Protein AF-A0A1Q3V1G5-F1 (afdb_monomer_lite)

Secondary structure (DSSP, 8-state):
------HHHHHHHHHHHHHHH--SHHHHHHHHHHHGGGT-SS-EEEEEE-SSEEEEEESS-EEETTEEE-SEEEEEETTEEEEE-HHHHHHHHHHHHHHHHHHHHHHHHHTT-TTPPPPS-TT-HHHHHHHHHHHHHHHHHHHHHTS---------

Radius of gyration: 22.82 Å; chains: 1; bounding box: 48×40×86 Å

Foldseek 3Di:
DDDDDPPVVCVVCVVLVCQCPDDDDSVVVSCVVCVVVVPDPARFPDKDDDPAKIKTFGDDFDDDPPDTWTQWIWIDHPNDIDTGHRVRSVVVVVVVVVVVVVVVVVVCVVVVNPPPDDDPDPPPCVVVVVVVVVVVVVVVVVVVVPPDPPPDDDDD

Structure (mmCIF, N/CA/C/O backbone):
data_AF-A0A1Q3V1G5-F1
#
_entry.id   AF-A0A1Q3V1G5-F1
#
loop_
_atom_site.group_PDB
_atom_site.id
_atom_site.type_symbol
_atom_site.label_atom_id
_atom_site.label_alt_id
_atom_site.label_comp_id
_atom_site.label_asym_id
_atom_site.label_entity_id
_atom_site.label_seq_id
_atom_site.pdbx_PDB_ins_code
_atom_site.Cartn_x
_atom_site.Cartn_y
_atom_site.Cartn_z
_atom_site.occupancy
_atom_site.B_iso_or_equiv
_atom_site.auth_seq_id
_atom_site.auth_comp_id
_atom_site.auth_asym_id
_atom_site.auth_atom_id
_atom_site.pdbx_PDB_model_num
ATOM 1 N N . MET A 1 1 ? 25.955 20.362 -1.463 1.00 43.72 1 MET A N 1
ATOM 2 C CA . MET A 1 1 ? 25.168 19.377 -2.231 1.00 43.72 1 MET A CA 1
ATOM 3 C C . MET A 1 1 ? 24.555 20.124 -3.397 1.00 43.72 1 MET A C 1
ATOM 5 O O . MET A 1 1 ? 23.852 21.096 -3.156 1.00 43.72 1 MET A O 1
ATOM 9 N N . HIS A 1 2 ? 24.927 19.761 -4.621 1.00 46.59 2 HIS A N 1
ATOM 10 C CA . HIS A 1 2 ? 24.407 20.361 -5.849 1.00 46.59 2 HIS A CA 1
ATOM 11 C C . HIS A 1 2 ? 23.487 19.323 -6.492 1.00 46.59 2 HIS A C 1
ATOM 13 O O . HIS A 1 2 ? 23.887 18.166 -6.609 1.00 46.59 2 HIS A O 1
ATOM 19 N N . ILE A 1 3 ? 22.247 19.704 -6.784 1.00 61.66 3 ILE A N 1
ATOM 20 C CA . ILE A 1 3 ? 21.269 18.852 -7.462 1.00 61.66 3 ILE A CA 1
ATOM 21 C C . ILE A 1 3 ? 21.040 19.503 -8.819 1.00 61.66 3 ILE A C 1
ATOM 23 O O . ILE A 1 3 ? 20.435 20.572 -8.876 1.00 61.66 3 ILE A O 1
ATOM 27 N N . ASP A 1 4 ? 21.528 18.868 -9.878 1.00 69.25 4 ASP A N 1
ATOM 28 C CA . ASP A 1 4 ? 21.233 19.267 -11.250 1.00 69.25 4 ASP A CA 1
ATOM 29 C C . ASP A 1 4 ? 20.018 18.474 -11.735 1.00 69.25 4 ASP A C 1
ATOM 31 O O . ASP A 1 4 ? 20.068 17.254 -11.883 1.00 69.25 4 ASP A O 1
ATOM 35 N N . ALA A 1 5 ? 18.910 19.173 -11.954 1.00 69.44 5 ALA A N 1
ATOM 36 C CA . ALA A 1 5 ? 17.741 18.659 -12.654 1.00 69.44 5 ALA A CA 1
ATOM 37 C C . ALA A 1 5 ? 17.421 19.626 -13.794 1.00 69.44 5 ALA A C 1
ATOM 39 O O . ALA A 1 5 ? 17.545 20.842 -13.627 1.00 69.44 5 ALA A O 1
ATOM 40 N N . ASP A 1 6 ? 17.003 19.108 -14.949 1.00 84.56 6 ASP A N 1
ATOM 41 C CA . ASP A 1 6 ? 16.483 19.983 -15.993 1.00 84.56 6 ASP A CA 1
ATOM 42 C C . ASP A 1 6 ? 15.230 20.717 -15.478 1.00 84.56 6 ASP A C 1
ATOM 44 O O . ASP A 1 6 ? 14.507 20.228 -14.602 1.00 84.56 6 ASP A O 1
ATOM 48 N N . VAL A 1 7 ? 14.978 21.914 -16.011 1.00 77.00 7 VAL A N 1
ATOM 49 C CA . VAL A 1 7 ? 13.914 22.813 -15.531 1.00 77.00 7 VAL A CA 1
ATOM 50 C C . VAL A 1 7 ? 12.542 22.134 -15.538 1.00 77.00 7 VAL A C 1
ATOM 52 O O . VAL A 1 7 ? 11.730 22.382 -14.648 1.00 77.00 7 VAL A O 1
ATOM 55 N N . GLN A 1 8 ? 12.277 21.258 -16.506 1.00 76.56 8 GLN A N 1
ATOM 56 C CA . GLN A 1 8 ? 10.985 20.605 -16.645 1.00 76.56 8 GLN A CA 1
ATOM 57 C C . GLN A 1 8 ? 10.800 19.528 -15.572 1.00 76.56 8 GLN A C 1
ATOM 59 O O . GLN A 1 8 ? 9.775 19.525 -14.888 1.00 76.56 8 GLN A O 1
ATOM 64 N N . THR A 1 9 ? 11.810 18.691 -15.335 1.00 82.00 9 THR A N 1
ATOM 65 C CA . THR A 1 9 ? 11.805 17.737 -14.213 1.00 82.00 9 THR A CA 1
ATOM 66 C C . THR A 1 9 ? 11.706 18.456 -12.867 1.00 82.00 9 THR A C 1
ATOM 68 O O . THR A 1 9 ? 10.918 18.059 -12.006 1.00 82.00 9 THR A O 1
ATOM 71 N N . ALA A 1 10 ? 12.442 19.557 -12.689 1.00 78.31 10 ALA A N 1
ATOM 72 C CA . ALA A 1 10 ? 12.414 20.339 -11.458 1.00 78.31 10 ALA A CA 1
ATOM 73 C C . ALA A 1 10 ? 11.012 20.896 -11.154 1.00 78.31 10 ALA A C 1
ATOM 75 O O . ALA A 1 10 ? 10.558 20.788 -10.017 1.00 78.31 10 ALA A O 1
ATOM 76 N N . ILE A 1 11 ? 10.293 21.418 -12.157 1.00 83.38 11 ILE A N 1
ATOM 77 C CA . ILE A 1 11 ? 8.931 21.955 -11.988 1.00 83.38 11 ILE A CA 1
ATOM 78 C C . ILE A 1 11 ? 7.953 20.877 -11.500 1.00 83.38 11 ILE A C 1
ATOM 80 O O . ILE A 1 11 ? 7.155 21.140 -10.601 1.00 83.38 11 ILE A O 1
ATOM 84 N N . TYR A 1 12 ? 8.018 19.661 -12.049 1.00 82.62 12 TYR A N 1
ATOM 85 C CA . TYR A 1 12 ? 7.125 18.574 -11.628 1.00 82.62 12 TYR A CA 1
ATOM 86 C C . TYR A 1 12 ? 7.466 18.027 -10.242 1.00 82.62 12 TYR A C 1
ATOM 88 O O . TYR A 1 12 ? 6.570 17.628 -9.496 1.00 82.62 12 TYR A O 1
ATOM 96 N N . MET A 1 13 ? 8.750 18.022 -9.888 1.00 87.62 13 MET A N 1
ATOM 97 C CA . MET A 1 13 ? 9.217 17.489 -8.611 1.00 87.62 13 MET A CA 1
ATOM 98 C C . MET A 1 13 ? 9.143 18.508 -7.472 1.00 87.62 13 MET A C 1
ATOM 100 O O . MET A 1 13 ? 9.084 18.112 -6.309 1.00 87.62 13 MET A O 1
ATOM 104 N N . TRP A 1 14 ? 9.101 19.808 -7.773 1.00 86.56 14 TRP A N 1
ATOM 105 C CA . TRP A 1 14 ? 9.116 20.871 -6.769 1.00 86.56 14 TRP A CA 1
ATOM 106 C C . TRP A 1 14 ? 8.070 20.685 -5.654 1.00 86.56 14 TRP A C 1
ATOM 108 O O . TRP A 1 14 ? 8.466 20.662 -4.487 1.00 86.56 14 TRP A O 1
ATOM 118 N N . PRO A 1 15 ? 6.778 20.415 -5.939 1.00 90.00 15 PRO A N 1
ATOM 119 C CA . PRO A 1 15 ? 5.777 20.294 -4.878 1.00 90.00 15 PRO A CA 1
ATOM 120 C C . PRO A 1 15 ? 5.995 19.089 -3.954 1.00 90.00 15 PRO A C 1
ATOM 122 O O . PRO A 1 15 ? 5.630 19.132 -2.779 1.00 90.00 15 PRO A O 1
ATOM 125 N N . ILE A 1 16 ? 6.554 17.984 -4.467 1.00 89.25 16 ILE A N 1
ATOM 126 C CA . ILE A 1 16 ? 6.851 16.813 -3.632 1.00 89.25 16 ILE A CA 1
ATOM 127 C C . ILE A 1 16 ? 8.141 17.018 -2.836 1.00 89.25 16 ILE A C 1
ATOM 129 O O . ILE A 1 16 ? 8.205 16.614 -1.677 1.00 89.25 16 ILE A O 1
ATOM 133 N N . ILE A 1 17 ? 9.128 17.714 -3.405 1.00 89.31 17 ILE A N 1
ATOM 134 C CA . ILE A 1 17 ? 10.346 18.110 -2.696 1.00 89.31 17 ILE A CA 1
ATOM 135 C C . ILE A 1 17 ? 9.996 19.034 -1.525 1.00 89.31 17 ILE A C 1
ATOM 137 O O . ILE A 1 17 ? 10.450 18.783 -0.414 1.00 89.31 17 ILE A O 1
ATOM 141 N N . GLU A 1 18 ? 9.134 20.035 -1.720 1.00 93.25 18 GLU A N 1
ATOM 142 C CA . GLU A 1 18 ? 8.673 20.911 -0.631 1.00 93.25 18 GLU A CA 1
ATOM 143 C C . GLU A 1 18 ? 8.030 20.116 0.513 1.00 93.25 18 GLU A C 1
ATOM 145 O O . GLU A 1 18 ? 8.351 20.333 1.681 1.00 93.25 18 GLU A O 1
ATOM 150 N N . LYS A 1 19 ? 7.179 19.135 0.189 1.00 92.56 19 LYS A N 1
ATOM 151 C CA . LYS A 1 19 ? 6.566 18.238 1.183 1.00 92.56 19 LYS A CA 1
ATOM 152 C C . LYS A 1 19 ? 7.596 17.379 1.917 1.00 92.56 19 LYS A C 1
ATOM 154 O O . LYS A 1 19 ? 7.484 17.198 3.126 1.00 92.56 19 LYS A O 1
ATOM 159 N N . LEU A 1 20 ? 8.604 16.871 1.208 1.00 91.06 20 LEU A N 1
ATOM 160 C CA . LEU A 1 20 ? 9.690 16.077 1.790 1.00 91.06 20 LEU A CA 1
ATOM 161 C C . LEU A 1 20 ? 10.639 16.913 2.656 1.00 91.06 20 LEU A C 1
ATOM 163 O O . LEU A 1 20 ? 11.231 16.370 3.588 1.00 91.06 20 LEU A O 1
ATOM 167 N N . LEU A 1 21 ? 10.789 18.208 2.367 1.00 92.56 21 LEU A N 1
ATOM 168 C CA . LEU A 1 21 ? 11.611 19.145 3.138 1.00 92.56 21 LEU A CA 1
ATOM 169 C C . LEU A 1 21 ? 10.851 19.795 4.299 1.00 92.56 21 LEU A C 1
ATOM 171 O O . LEU A 1 21 ? 11.483 20.334 5.206 1.00 92.56 21 LEU A O 1
ATOM 175 N N . ALA A 1 22 ? 9.518 19.732 4.298 1.00 94.12 22 ALA A N 1
ATOM 176 C CA . ALA A 1 22 ? 8.698 20.299 5.356 1.00 94.12 22 ALA A CA 1
ATOM 177 C C . ALA A 1 22 ? 9.093 19.743 6.736 1.00 94.12 22 ALA A C 1
ATOM 179 O O . ALA A 1 22 ? 9.351 18.546 6.923 1.00 94.12 22 ALA A O 1
ATOM 180 N N . HIS A 1 23 ? 9.126 20.636 7.721 1.00 92.75 23 HIS A N 1
ATOM 181 C CA . HIS A 1 23 ? 9.298 20.277 9.123 1.00 92.75 23 HIS A CA 1
ATOM 182 C C . HIS A 1 23 ? 7.942 19.905 9.741 1.00 92.75 23 HIS A C 1
ATOM 184 O O . HIS A 1 23 ? 6.922 20.504 9.403 1.00 92.75 23 HIS A O 1
ATOM 190 N N . GLY A 1 24 ? 7.940 18.950 10.673 1.00 90.62 24 GLY A N 1
ATOM 191 C CA . GLY A 1 24 ? 6.745 18.503 11.395 1.00 90.62 24 GLY A CA 1
ATOM 192 C C . GLY A 1 24 ? 6.234 17.124 10.969 1.00 90.62 24 GLY A C 1
ATOM 193 O O . GLY A 1 24 ? 6.786 16.497 10.064 1.00 90.62 24 GLY A O 1
ATOM 194 N N . GLU A 1 25 ? 5.159 16.684 11.633 1.00 89.06 25 GLU A N 1
ATOM 195 C CA . GLU A 1 25 ? 4.602 15.319 11.554 1.00 89.06 25 GLU A CA 1
ATOM 196 C C . GLU A 1 25 ? 4.333 14.864 10.107 1.00 89.06 25 GLU A C 1
ATOM 198 O O . GLU A 1 25 ? 4.656 13.734 9.734 1.00 89.06 25 GLU A O 1
ATOM 203 N N . ASP A 1 26 ? 3.799 15.751 9.264 1.00 90.19 26 ASP A N 1
ATOM 204 C CA . ASP A 1 26 ? 3.503 15.437 7.863 1.00 90.19 26 ASP A CA 1
ATOM 205 C C . ASP A 1 26 ? 4.777 15.236 7.038 1.00 90.19 26 ASP A C 1
ATOM 207 O O . ASP A 1 26 ? 4.870 14.284 6.265 1.00 90.19 26 ASP A O 1
ATOM 211 N N . GLY A 1 27 ? 5.783 16.098 7.215 1.00 91.31 27 GLY A N 1
ATOM 212 C CA . GLY A 1 27 ? 7.070 15.963 6.532 1.00 91.31 27 GLY A CA 1
ATOM 213 C C . GLY A 1 27 ? 7.822 14.704 6.968 1.00 91.31 27 GLY A C 1
ATOM 214 O O . GLY A 1 27 ? 8.394 14.004 6.131 1.00 91.31 27 GLY A O 1
ATOM 215 N N . ASP A 1 28 ? 7.769 14.372 8.263 1.00 90.81 28 ASP A N 1
ATOM 216 C CA . ASP A 1 28 ? 8.2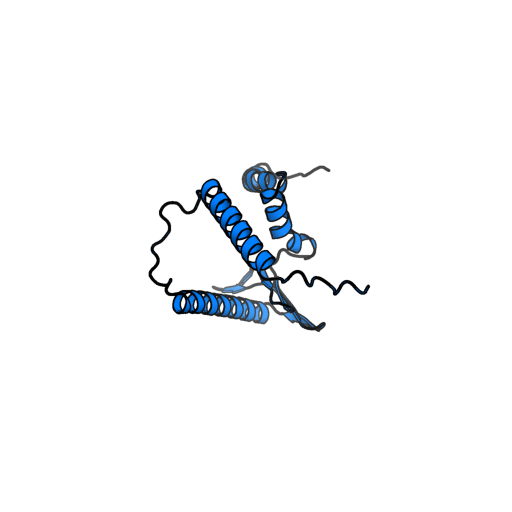92 13.106 8.792 1.00 90.81 28 ASP A CA 1
ATOM 217 C C . ASP A 1 28 ? 7.578 11.908 8.156 1.00 90.81 28 ASP A C 1
ATOM 219 O O . ASP A 1 28 ? 8.231 10.952 7.732 1.00 90.81 28 ASP A O 1
ATOM 223 N N . THR A 1 29 ? 6.254 11.992 8.004 1.00 90.50 29 THR A N 1
ATOM 224 C CA . THR A 1 29 ? 5.439 10.955 7.357 1.00 90.50 29 THR A CA 1
ATOM 225 C C . THR A 1 29 ? 5.784 10.801 5.876 1.00 90.50 29 THR A C 1
ATOM 227 O O . THR A 1 29 ? 5.958 9.675 5.414 1.00 90.50 29 THR A O 1
ATOM 230 N N . TYR A 1 30 ? 5.950 11.899 5.128 1.00 90.19 30 TYR A N 1
ATOM 231 C CA . TYR A 1 30 ? 6.383 11.842 3.726 1.00 90.19 30 TYR A CA 1
ATOM 232 C C . TYR A 1 30 ? 7.751 11.173 3.583 1.00 90.19 30 TYR A C 1
ATOM 234 O O . TYR A 1 30 ? 7.915 10.306 2.727 1.00 90.19 30 TYR A O 1
ATOM 242 N N . ARG A 1 31 ? 8.724 11.536 4.429 1.00 90.19 31 ARG A N 1
ATOM 243 C CA . ARG A 1 31 ? 10.057 10.917 4.417 1.00 90.19 31 ARG A CA 1
ATOM 244 C C . ARG A 1 31 ? 9.988 9.435 4.765 1.00 90.19 31 ARG A C 1
ATOM 246 O O . ARG A 1 31 ? 10.586 8.633 4.057 1.00 90.19 31 ARG A O 1
ATOM 253 N N . ALA A 1 32 ? 9.234 9.057 5.797 1.00 86.25 32 ALA A N 1
ATOM 254 C CA . ALA A 1 32 ? 9.035 7.656 6.165 1.00 86.25 32 ALA A CA 1
ATOM 255 C C . ALA A 1 32 ? 8.403 6.848 5.018 1.00 86.25 32 ALA A C 1
ATOM 257 O O . ALA A 1 32 ? 8.878 5.757 4.706 1.00 86.25 32 ALA A O 1
ATOM 258 N N . ALA A 1 33 ? 7.404 7.420 4.339 1.00 85.00 33 ALA A N 1
ATOM 259 C CA . ALA A 1 33 ? 6.699 6.796 3.222 1.00 85.00 33 ALA A CA 1
ATOM 260 C C . ALA A 1 33 ? 7.561 6.573 1.972 1.00 85.00 33 ALA A C 1
ATOM 262 O O . ALA A 1 33 ? 7.161 5.798 1.117 1.00 85.00 33 ALA A O 1
ATOM 263 N N . VAL A 1 34 ? 8.719 7.224 1.835 1.00 83.62 34 VAL A N 1
ATOM 264 C CA . VAL A 1 34 ? 9.663 6.967 0.727 1.00 83.62 34 VAL A CA 1
ATOM 265 C C . VAL A 1 34 ? 10.987 6.377 1.208 1.00 83.62 34 VAL A C 1
ATOM 267 O O . VAL A 1 34 ? 11.838 6.022 0.398 1.00 83.62 34 VAL A O 1
ATOM 270 N N . ASN A 1 35 ? 11.187 6.242 2.523 1.00 80.56 35 ASN A N 1
ATOM 271 C CA . ASN A 1 35 ? 12.458 5.805 3.099 1.00 80.56 35 ASN A CA 1
ATOM 272 C C . ASN A 1 35 ? 12.846 4.391 2.648 1.00 80.56 35 ASN A C 1
ATOM 274 O O . ASN A 1 35 ? 14.030 4.089 2.539 1.00 80.56 35 ASN A O 1
ATOM 278 N N . PHE A 1 36 ? 11.873 3.532 2.341 1.00 69.69 36 PHE A N 1
ATOM 279 C CA . PHE A 1 36 ? 12.161 2.190 1.838 1.00 69.69 36 PHE A CA 1
ATOM 280 C C . PHE A 1 36 ? 12.808 2.200 0.443 1.00 69.69 36 PHE A C 1
ATOM 282 O O . PHE A 1 36 ? 13.596 1.311 0.140 1.00 69.69 36 PHE A O 1
ATOM 289 N N . TRP A 1 37 ? 12.588 3.242 -0.370 1.00 75.50 37 TRP A N 1
ATOM 290 C CA . TRP A 1 37 ? 13.271 3.400 -1.662 1.00 75.50 37 TRP A CA 1
ATOM 291 C C . TRP A 1 37 ? 14.764 3.677 -1.513 1.00 75.50 37 TRP A C 1
ATOM 293 O O . TRP A 1 37 ? 15.527 3.410 -2.432 1.00 75.50 37 TRP A O 1
ATOM 303 N N . ARG A 1 38 ? 15.202 4.189 -0.358 1.00 69.50 38 ARG A N 1
ATOM 304 C CA . ARG A 1 38 ? 16.614 4.507 -0.108 1.00 69.50 38 ARG A CA 1
ATOM 305 C C . ARG A 1 38 ? 17.519 3.275 -0.184 1.00 69.50 38 ARG A C 1
ATOM 307 O O . ARG A 1 38 ? 18.699 3.416 -0.488 1.00 69.50 38 ARG A O 1
ATOM 314 N N . TYR A 1 39 ? 16.994 2.106 0.172 1.00 65.12 39 TYR A N 1
ATOM 315 C CA . TYR A 1 39 ? 17.781 0.881 0.314 1.00 65.12 39 TYR A CA 1
ATOM 316 C C . TYR A 1 39 ? 17.712 -0.032 -0.909 1.00 65.12 39 TYR A C 1
ATOM 318 O O . TYR A 1 39 ? 18.523 -0.946 -1.017 1.00 65.12 39 TYR A O 1
ATOM 326 N N . ALA A 1 40 ? 16.772 0.213 -1.820 1.00 66.94 40 ALA A N 1
ATOM 327 C CA . ALA A 1 40 ? 16.613 -0.583 -3.022 1.00 66.94 40 ALA A CA 1
ATOM 328 C C . ALA A 1 40 ? 17.484 -0.018 -4.154 1.00 66.94 40 ALA A C 1
ATOM 330 O O . ALA A 1 40 ? 17.520 1.193 -4.377 1.00 66.94 40 ALA A O 1
ATOM 331 N N . GLU A 1 41 ? 18.167 -0.892 -4.899 1.00 70.62 41 GLU A N 1
ATOM 332 C CA . GLU A 1 41 ? 18.909 -0.495 -6.108 1.00 70.62 41 GLU A CA 1
ATOM 333 C C . GLU A 1 41 ? 17.964 0.095 -7.172 1.00 70.62 41 GLU A C 1
ATOM 335 O O . GLU A 1 41 ? 18.357 0.946 -7.973 1.00 70.62 41 GLU A O 1
ATOM 340 N N . ARG A 1 42 ? 16.692 -0.321 -7.153 1.00 71.00 42 ARG A N 1
ATOM 341 C CA . ARG A 1 42 ? 15.627 0.167 -8.032 1.00 71.00 42 ARG A CA 1
ATOM 342 C C . ARG A 1 42 ? 14.405 0.564 -7.210 1.00 71.00 42 ARG A C 1
ATOM 344 O O . ARG A 1 42 ? 14.103 -0.105 -6.227 1.00 71.00 42 ARG A O 1
ATOM 351 N N . PRO A 1 43 ? 13.665 1.618 -7.594 1.00 75.19 43 PRO A N 1
ATOM 352 C CA . PRO A 1 43 ? 12.432 1.962 -6.904 1.00 75.19 43 PRO A CA 1
ATOM 353 C C . PRO A 1 43 ? 11.405 0.831 -7.097 1.00 75.19 43 PRO A C 1
ATOM 355 O O . PRO A 1 43 ? 11.054 0.520 -8.243 1.00 75.19 43 PRO A O 1
ATOM 358 N N . PRO A 1 44 ? 10.906 0.211 -6.015 1.00 84.62 44 PRO A N 1
ATOM 359 C CA . PRO A 1 44 ? 9.874 -0.806 -6.121 1.00 84.62 44 PRO A CA 1
ATOM 360 C C . PRO A 1 44 ? 8.559 -0.187 -6.612 1.00 84.62 44 PRO A C 1
ATOM 362 O O . PRO A 1 44 ? 8.142 0.888 -6.176 1.00 84.62 44 PRO A O 1
ATOM 365 N N . LEU A 1 45 ? 7.879 -0.897 -7.508 1.00 88.88 45 LEU A N 1
ATOM 366 C CA . LEU A 1 45 ? 6.540 -0.572 -8.004 1.00 88.88 45 LEU A CA 1
ATOM 367 C C . LEU A 1 45 ? 5.470 -0.759 -6.927 1.00 88.88 45 LEU A C 1
ATOM 369 O O . LEU A 1 45 ? 4.435 -0.093 -6.955 1.00 88.88 45 LEU A O 1
ATOM 373 N N . ALA A 1 46 ? 5.694 -1.706 -6.020 1.00 89.88 46 ALA A N 1
ATOM 374 C CA . ALA A 1 46 ? 4.828 -1.998 -4.891 1.00 89.88 46 ALA A CA 1
ATOM 375 C C . ALA A 1 46 ? 5.634 -2.671 -3.779 1.00 89.88 46 ALA A C 1
ATOM 377 O O . ALA A 1 46 ? 6.544 -3.449 -4.062 1.00 89.88 46 ALA A O 1
ATOM 378 N N . THR A 1 47 ? 5.241 -2.410 -2.537 1.00 90.50 47 THR A N 1
ATOM 379 C CA . THR A 1 47 ? 5.728 -3.109 -1.345 1.00 90.50 47 THR A CA 1
ATOM 380 C C . THR A 1 47 ? 4.517 -3.612 -0.575 1.00 90.50 47 THR A C 1
ATOM 382 O O . THR A 1 47 ? 3.513 -2.902 -0.468 1.00 90.50 47 THR A O 1
ATOM 385 N N . TYR A 1 48 ? 4.600 -4.833 -0.059 1.00 92.44 48 TYR A N 1
ATOM 386 C CA . TYR A 1 48 ? 3.565 -5.437 0.766 1.00 92.44 48 TYR A CA 1
ATOM 387 C C . TYR A 1 48 ? 4.184 -5.968 2.051 1.00 92.44 48 TYR A C 1
ATOM 389 O O . TYR A 1 48 ? 5.055 -6.838 2.007 1.00 92.44 48 TYR A O 1
ATOM 397 N N . ASP A 1 49 ? 3.681 -5.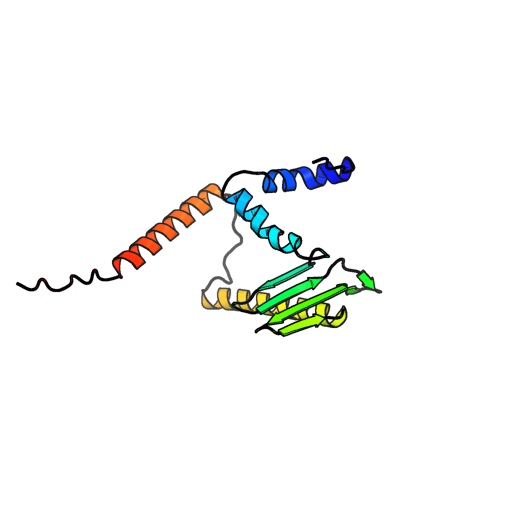478 3.179 1.00 90.50 49 ASP A N 1
ATOM 398 C CA . ASP A 1 49 ? 4.162 -5.829 4.509 1.00 90.50 49 ASP A CA 1
ATOM 399 C C . ASP A 1 49 ? 3.091 -6.602 5.285 1.00 90.50 49 ASP A C 1
ATOM 401 O O . ASP A 1 49 ? 1.930 -6.195 5.367 1.00 90.50 49 ASP A O 1
ATOM 405 N N . GLY A 1 50 ? 3.499 -7.723 5.871 1.00 90.56 50 GLY A N 1
ATOM 406 C CA . GLY A 1 50 ? 2.803 -8.394 6.964 1.00 90.56 50 GLY A CA 1
ATOM 407 C C . GLY A 1 50 ? 3.625 -8.317 8.252 1.00 90.56 50 GLY A C 1
ATOM 408 O O . GLY A 1 50 ? 4.724 -7.770 8.273 1.00 90.56 50 GLY A O 1
ATOM 409 N N . ASP A 1 51 ? 3.138 -8.933 9.330 1.00 88.88 51 ASP A N 1
ATOM 410 C CA . ASP A 1 51 ? 3.746 -8.806 10.669 1.00 88.88 51 ASP A CA 1
ATOM 411 C C . ASP A 1 51 ? 5.208 -9.288 10.770 1.00 88.88 51 ASP A C 1
ATOM 413 O O . ASP A 1 51 ? 5.948 -8.874 11.659 1.00 88.88 51 ASP A O 1
ATOM 417 N N . GLY A 1 52 ? 5.637 -10.184 9.881 1.00 89.38 52 GLY A N 1
ATOM 418 C CA . GLY A 1 52 ? 7.010 -10.704 9.855 1.00 89.38 52 GLY A CA 1
ATOM 419 C C . GLY A 1 52 ? 7.468 -11.168 8.477 1.00 89.38 52 GLY A C 1
ATOM 420 O O . GLY A 1 52 ? 8.397 -11.965 8.362 1.00 89.38 52 GLY A O 1
ATOM 421 N N . SER A 1 53 ? 6.759 -10.751 7.432 1.00 91.12 53 SER A N 1
ATOM 422 C CA . SER A 1 53 ? 7.099 -11.031 6.038 1.00 91.12 53 SER A CA 1
ATOM 423 C C . SER A 1 53 ? 6.914 -9.755 5.246 1.00 91.12 53 SER A C 1
ATOM 425 O O . SER A 1 53 ? 5.960 -9.025 5.498 1.00 91.12 53 SER A O 1
ATOM 427 N N . HIS A 1 54 ? 7.800 -9.503 4.300 1.00 91.31 54 HIS A N 1
ATOM 428 C CA . HIS A 1 54 ? 7.680 -8.385 3.383 1.00 91.31 54 HIS A CA 1
ATOM 429 C C . HIS A 1 54 ? 8.024 -8.859 1.983 1.00 91.31 54 HIS A C 1
ATOM 431 O O . HIS A 1 54 ? 8.819 -9.778 1.802 1.00 91.31 54 HIS A O 1
ATOM 437 N N . CYS A 1 55 ? 7.415 -8.244 0.985 1.00 91.81 55 CYS A N 1
ATOM 438 C CA . CYS A 1 55 ? 7.831 -8.431 -0.393 1.00 91.81 55 CYS A CA 1
ATOM 439 C C . CYS A 1 55 ? 7.756 -7.115 -1.146 1.00 91.81 55 CYS A C 1
ATOM 441 O O . CYS A 1 55 ? 6.945 -6.244 -0.820 1.00 91.81 55 CYS A O 1
ATOM 443 N N . HIS A 1 56 ? 8.607 -6.975 -2.152 1.00 91.94 56 HIS A N 1
ATOM 444 C CA . HIS A 1 56 ? 8.588 -5.836 -3.052 1.00 91.94 56 HIS A CA 1
ATOM 445 C C . HIS A 1 56 ? 8.647 -6.300 -4.504 1.00 91.94 56 HIS A C 1
ATOM 447 O O . HIS A 1 56 ? 9.174 -7.366 -4.815 1.00 91.94 56 HIS A O 1
ATOM 453 N N . ILE A 1 57 ? 8.059 -5.493 -5.383 1.00 94.12 57 ILE A N 1
ATOM 454 C CA . ILE A 1 57 ? 8.004 -5.732 -6.823 1.00 94.12 57 ILE A CA 1
ATOM 455 C C . ILE A 1 57 ? 8.891 -4.706 -7.506 1.00 94.12 57 ILE A C 1
ATOM 457 O O . ILE A 1 57 ? 8.653 -3.507 -7.364 1.00 94.12 57 ILE A O 1
ATOM 461 N N . ASP A 1 58 ? 9.870 -5.159 -8.275 1.00 91.81 58 ASP A N 1
ATOM 462 C CA . ASP A 1 58 ? 10.866 -4.288 -8.882 1.00 91.81 58 ASP A CA 1
ATOM 463 C C . ASP A 1 58 ? 10.379 -3.643 -10.170 1.00 91.81 58 ASP A C 1
ATOM 465 O O . ASP A 1 58 ? 9.836 -4.278 -11.081 1.00 91.81 58 ASP A O 1
ATOM 469 N N . GLY A 1 59 ? 10.627 -2.340 -10.258 1.00 89.88 59 GLY A N 1
ATOM 470 C CA . GLY A 1 59 ? 10.472 -1.577 -11.485 1.00 89.88 59 GLY A CA 1
ATOM 471 C C . GLY A 1 59 ? 11.780 -1.421 -12.267 1.00 89.88 59 GLY A C 1
ATOM 472 O O . GLY A 1 59 ? 12.839 -1.908 -11.864 1.00 89.88 59 GLY A O 1
ATOM 473 N N . PRO A 1 60 ? 11.736 -0.663 -13.375 1.00 90.75 60 PRO A N 1
ATOM 474 C CA . PRO A 1 60 ? 10.529 -0.143 -14.031 1.00 90.75 60 PRO A CA 1
ATOM 475 C C . PRO A 1 60 ? 9.719 -1.231 -14.754 1.00 90.75 60 PRO A C 1
ATOM 477 O O . PRO A 1 60 ? 10.279 -2.241 -15.177 1.00 90.75 60 PRO A O 1
ATOM 480 N N . LEU A 1 61 ? 8.417 -0.992 -14.961 1.00 93.19 61 LEU A N 1
ATOM 481 C CA . LEU A 1 61 ? 7.592 -1.854 -15.815 1.00 93.19 61 LEU A CA 1
ATOM 482 C C . LEU A 1 61 ? 8.144 -1.879 -17.250 1.00 93.19 61 LEU A C 1
ATOM 484 O O . LEU A 1 61 ? 8.434 -0.828 -17.821 1.00 93.19 61 LEU A O 1
ATOM 488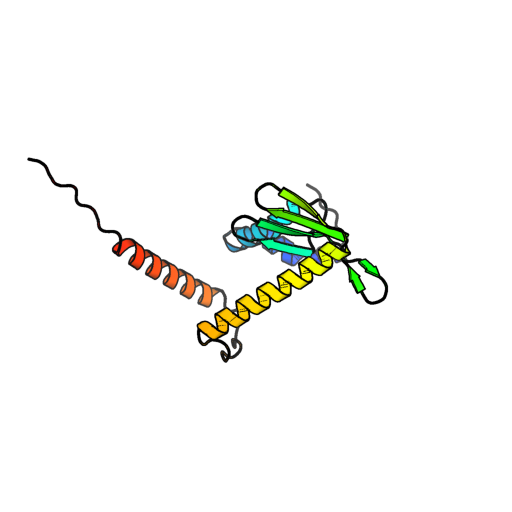 N N . GLN A 1 62 ? 8.251 -3.071 -17.831 1.00 94.88 62 GLN A N 1
ATOM 489 C CA . GLN A 1 62 ? 8.623 -3.300 -19.223 1.00 94.88 62 GLN A CA 1
ATOM 490 C C . GLN A 1 62 ? 7.393 -3.670 -20.043 1.00 94.88 62 GLN A C 1
ATOM 492 O O . GLN A 1 62 ? 6.594 -4.511 -19.633 1.00 94.88 62 GLN A O 1
ATOM 497 N N . MET A 1 63 ? 7.263 -3.061 -21.217 1.00 94.94 63 MET A N 1
ATOM 498 C CA . MET A 1 63 ? 6.208 -3.400 -22.164 1.00 94.94 63 MET A CA 1
ATOM 499 C C . MET A 1 63 ? 6.646 -4.596 -23.016 1.00 94.94 63 MET A C 1
ATOM 501 O O . MET A 1 63 ? 7.685 -4.540 -23.675 1.00 94.94 63 MET A O 1
ATOM 505 N N . ALA A 1 64 ? 5.855 -5.667 -23.012 1.00 91.44 64 ALA A N 1
ATOM 506 C CA . ALA A 1 64 ? 6.071 -6.870 -23.810 1.00 91.44 64 ALA A CA 1
ATOM 507 C C . ALA A 1 64 ? 4.746 -7.286 -24.469 1.00 91.44 64 ALA A C 1
ATOM 509 O O . ALA A 1 64 ? 3.868 -7.860 -23.824 1.00 91.44 64 ALA A O 1
ATOM 510 N N . GLY A 1 65 ? 4.584 -6.961 -25.756 1.00 91.94 65 GLY A N 1
ATOM 511 C CA . GLY A 1 65 ? 3.277 -7.038 -26.414 1.00 91.94 65 GLY A CA 1
ATOM 512 C C . GLY A 1 65 ? 2.281 -6.099 -25.727 1.00 91.94 65 GLY A C 1
ATOM 513 O O . GLY A 1 65 ? 2.589 -4.925 -25.531 1.00 91.94 65 GLY A O 1
ATOM 514 N N . ASP A 1 66 ? 1.136 -6.638 -25.309 1.00 93.06 66 ASP A N 1
ATOM 515 C CA . ASP A 1 66 ? 0.089 -5.895 -24.590 1.00 93.06 66 ASP A CA 1
ATOM 516 C C . ASP A 1 66 ? 0.255 -5.929 -23.056 1.00 93.06 66 ASP A C 1
ATOM 518 O O . ASP A 1 66 ? -0.595 -5.424 -22.319 1.00 93.06 66 ASP A O 1
ATOM 522 N N . PHE A 1 67 ? 1.337 -6.530 -22.550 1.00 91.69 67 PHE A N 1
ATOM 523 C CA . PHE A 1 67 ? 1.575 -6.703 -21.118 1.00 91.69 67 PHE A CA 1
ATOM 524 C C . PHE A 1 67 ? 2.604 -5.707 -20.585 1.00 91.69 67 PHE A C 1
ATOM 526 O O . PHE A 1 67 ? 3.618 -5.429 -21.225 1.00 91.69 67 PHE A O 1
ATOM 533 N N . TRP A 1 68 ? 2.363 -5.225 -19.366 1.00 95.00 68 TRP A N 1
ATOM 534 C CA . TRP A 1 68 ? 3.320 -4.447 -18.583 1.00 95.00 68 TRP A CA 1
ATOM 535 C C . TRP A 1 68 ? 3.833 -5.309 -17.436 1.00 95.00 68 TRP A C 1
ATOM 537 O O . TRP A 1 68 ? 3.094 -5.565 -16.488 1.00 95.00 68 TRP A O 1
ATOM 547 N N . LEU A 1 69 ? 5.084 -5.752 -17.531 1.00 95.69 69 LEU A N 1
ATOM 548 C CA . LEU A 1 69 ? 5.686 -6.693 -16.590 1.00 95.69 69 LEU A CA 1
ATOM 549 C C . LEU A 1 69 ? 6.707 -5.994 -15.684 1.00 95.69 69 LEU A C 1
ATOM 551 O O . LEU A 1 69 ? 7.437 -5.122 -16.159 1.00 95.69 69 LEU A O 1
ATOM 555 N N . PRO A 1 70 ? 6.787 -6.348 -14.392 1.00 95.50 70 PRO A N 1
ATOM 556 C CA . PRO A 1 70 ? 7.880 -5.916 -13.529 1.00 95.50 70 PRO A CA 1
ATOM 557 C C . PRO A 1 70 ? 9.200 -6.547 -13.983 1.00 95.50 70 PRO A C 1
ATOM 559 O O . PRO A 1 70 ? 9.217 -7.469 -14.796 1.00 95.50 70 PRO A O 1
ATOM 562 N N . LEU A 1 71 ? 10.318 -6.061 -13.452 1.00 94.25 71 LEU A N 1
ATOM 563 C CA . LEU A 1 71 ? 11.632 -6.648 -13.746 1.00 94.25 71 LEU A CA 1
ATOM 564 C C . LEU A 1 71 ? 12.034 -7.771 -12.790 1.00 94.25 71 LEU A C 1
ATOM 566 O O . LEU A 1 71 ? 13.059 -8.411 -13.012 1.00 94.25 71 LEU A O 1
ATOM 570 N N . GLY A 1 72 ? 11.221 -8.017 -11.770 1.00 94.19 72 GLY A N 1
ATOM 571 C CA . GLY A 1 72 ? 11.443 -9.027 -10.751 1.00 94.19 72 GLY A CA 1
ATOM 572 C C . GLY A 1 72 ? 10.840 -8.573 -9.432 1.00 94.19 72 GLY A C 1
ATOM 573 O O . GLY A 1 72 ? 9.928 -7.738 -9.400 1.00 94.19 72 GLY A O 1
ATOM 574 N N . GLY A 1 73 ? 11.351 -9.124 -8.347 1.00 92.81 73 GLY A N 1
ATOM 575 C CA . GLY A 1 73 ? 11.016 -8.715 -6.995 1.00 92.81 73 GLY A CA 1
ATOM 576 C C . GLY A 1 73 ? 11.691 -9.613 -5.976 1.00 92.81 73 GLY A C 1
ATOM 577 O O . GLY A 1 73 ? 12.464 -10.508 -6.319 1.00 92.81 73 GLY A O 1
ATOM 578 N N . GLU A 1 74 ? 11.347 -9.410 -4.715 1.00 93.31 74 GLU A N 1
ATOM 579 C CA . GLU A 1 74 ? 11.889 -10.201 -3.620 1.00 93.31 74 GLU A CA 1
ATOM 580 C C . GLU A 1 74 ? 10.818 -10.471 -2.567 1.00 93.31 74 GLU A C 1
ATOM 582 O O . GLU A 1 74 ? 10.000 -9.603 -2.250 1.00 93.31 74 GLU A O 1
ATOM 587 N N . ILE A 1 75 ? 10.845 -11.673 -1.994 1.00 94.50 75 ILE A N 1
ATOM 588 C CA . ILE A 1 75 ? 10.118 -12.026 -0.776 1.00 94.50 75 ILE A CA 1
ATOM 589 C C . ILE A 1 75 ? 11.131 -12.247 0.334 1.00 94.50 75 ILE A C 1
ATOM 591 O O . ILE A 1 75 ? 12.046 -13.054 0.193 1.00 94.50 75 ILE A O 1
ATOM 595 N N . PHE A 1 76 ? 10.886 -11.631 1.481 1.00 91.25 76 PHE A N 1
ATOM 596 C CA . PHE A 1 76 ? 11.511 -11.983 2.739 1.00 91.25 76 PHE A CA 1
ATOM 597 C C . PHE A 1 76 ? 10.462 -12.522 3.706 1.00 91.25 76 PHE A C 1
ATOM 599 O O . PHE A 1 76 ? 9.480 -11.854 4.042 1.00 91.25 76 PHE A O 1
ATOM 606 N N . SER A 1 77 ? 10.680 -13.728 4.216 1.00 92.25 77 SER A N 1
ATOM 607 C CA . SER A 1 77 ? 9.834 -14.303 5.257 1.00 92.25 77 SER A CA 1
ATOM 608 C C . SER A 1 77 ? 10.641 -15.229 6.148 1.00 92.25 77 SER A C 1
ATOM 610 O O . SER A 1 77 ? 11.311 -16.139 5.668 1.00 92.25 77 SER A O 1
ATOM 612 N N . ARG A 1 78 ? 10.565 -15.016 7.469 1.00 89.38 78 ARG A N 1
ATOM 613 C CA . ARG A 1 78 ? 11.175 -15.905 8.479 1.00 89.38 78 ARG A CA 1
ATOM 614 C C . ARG A 1 78 ? 12.662 -16.211 8.219 1.00 89.38 78 ARG A C 1
ATOM 616 O O . ARG A 1 78 ? 13.111 -17.332 8.437 1.00 89.38 78 ARG A O 1
ATOM 623 N N . GLY A 1 79 ? 13.420 -15.211 7.763 1.00 86.56 79 GLY A N 1
ATOM 624 C CA . GLY A 1 79 ? 14.853 -15.342 7.472 1.00 86.56 79 GLY A CA 1
ATOM 625 C C . GLY A 1 79 ? 15.183 -15.988 6.123 1.00 86.56 79 GLY A C 1
ATOM 626 O O . GLY A 1 79 ? 16.354 -16.225 5.848 1.00 86.56 79 GLY A O 1
ATOM 627 N N . VAL A 1 80 ? 14.179 -16.267 5.290 1.00 90.19 80 VAL A N 1
ATOM 628 C CA . VAL A 1 80 ? 14.353 -16.732 3.912 1.00 90.19 80 VAL A CA 1
ATOM 629 C C . VAL A 1 80 ? 14.117 -15.565 2.965 1.00 90.19 80 VAL A C 1
ATOM 631 O O . VAL A 1 80 ? 13.097 -14.886 3.079 1.00 90.19 80 VAL A O 1
ATOM 634 N N . THR A 1 81 ? 15.044 -15.387 2.026 1.00 92.81 81 THR A N 1
ATOM 635 C CA . THR A 1 81 ? 14.939 -14.427 0.928 1.00 92.81 81 THR A CA 1
ATOM 636 C C . THR A 1 81 ? 14.796 -15.178 -0.391 1.00 92.81 81 THR A C 1
ATOM 638 O O . THR A 1 81 ? 15.576 -16.091 -0.667 1.00 92.81 81 THR A O 1
ATOM 641 N N . ILE A 1 82 ? 13.801 -14.809 -1.193 1.00 94.06 82 ILE A N 1
ATOM 642 C CA . ILE A 1 82 ? 13.519 -15.400 -2.503 1.00 94.06 82 ILE A CA 1
ATOM 643 C C . ILE A 1 82 ? 13.491 -14.272 -3.526 1.00 94.06 82 ILE A C 1
ATOM 645 O O . ILE A 1 82 ? 12.643 -13.388 -3.426 1.00 94.06 82 ILE A O 1
ATOM 649 N N . ALA A 1 83 ? 14.394 -14.326 -4.503 1.00 94.38 83 ALA A N 1
ATOM 650 C CA . ALA A 1 83 ? 14.326 -13.479 -5.686 1.00 94.38 83 ALA A CA 1
ATOM 651 C C . ALA A 1 83 ? 13.278 -14.040 -6.654 1.00 94.38 83 ALA A C 1
ATOM 653 O O . ALA A 1 83 ? 13.207 -15.254 -6.845 1.00 94.38 83 ALA A O 1
ATOM 654 N N . LEU A 1 84 ? 12.490 -13.154 -7.247 1.00 95.88 84 LEU A N 1
ATOM 655 C CA . LEU A 1 84 ? 11.419 -13.479 -8.180 1.00 95.88 84 LEU A CA 1
ATOM 656 C C . LEU A 1 84 ? 11.808 -13.045 -9.586 1.00 95.88 84 LEU A C 1
ATOM 658 O O . LEU A 1 84 ? 12.334 -11.944 -9.782 1.00 95.88 84 LEU A O 1
ATOM 662 N N . ASP A 1 85 ? 11.486 -13.876 -10.569 1.00 96.31 85 ASP A N 1
ATOM 663 C CA . ASP A 1 85 ? 11.546 -13.463 -11.967 1.00 96.31 85 ASP A CA 1
ATOM 664 C C . ASP A 1 85 ? 10.388 -12.493 -12.328 1.00 96.31 85 ASP A C 1
ATOM 666 O O . ASP A 1 85 ? 9.461 -12.290 -11.534 1.00 96.31 85 ASP A O 1
ATOM 670 N N . PRO A 1 86 ? 10.409 -11.843 -13.510 1.00 96.50 86 PRO A N 1
ATOM 671 C CA . PRO A 1 86 ? 9.342 -10.940 -13.954 1.00 96.50 86 PRO A CA 1
ATOM 672 C C . PRO A 1 86 ? 7.917 -11.511 -13.897 1.00 96.50 86 PRO A C 1
ATOM 674 O O . PRO A 1 86 ? 6.962 -10.774 -13.636 1.00 96.50 86 PRO A O 1
ATOM 677 N N . PHE A 1 87 ? 7.746 -12.803 -14.170 1.00 96.94 87 PHE A N 1
ATOM 678 C CA . PHE A 1 87 ? 6.440 -13.453 -14.229 1.00 96.94 87 PHE A CA 1
ATOM 679 C C . PHE A 1 87 ? 5.947 -13.809 -12.829 1.00 96.94 87 PHE A C 1
ATOM 681 O O . PHE A 1 87 ? 4.800 -13.507 -12.501 1.00 96.94 87 PHE A O 1
ATOM 688 N N . GLU A 1 88 ? 6.823 -14.363 -11.989 1.00 97.81 88 GLU A N 1
ATOM 689 C CA . GLU A 1 88 ? 6.545 -14.631 -10.574 1.00 97.81 88 GLU A CA 1
ATOM 690 C C . GLU A 1 88 ? 6.220 -13.339 -9.818 1.00 97.81 88 GLU A C 1
ATOM 692 O O . GLU A 1 88 ? 5.263 -13.278 -9.047 1.00 97.81 88 GLU A O 1
ATOM 697 N N . ALA A 1 89 ? 6.973 -12.269 -10.079 1.00 96.38 89 ALA A N 1
ATOM 698 C CA . ALA A 1 89 ? 6.723 -10.968 -9.481 1.00 96.38 89 ALA A CA 1
ATOM 699 C C . ALA A 1 89 ? 5.393 -10.361 -9.952 1.00 96.38 89 ALA A C 1
ATOM 701 O O . ALA A 1 89 ? 4.675 -9.750 -9.154 1.00 96.38 89 ALA A O 1
ATOM 702 N N . ASN A 1 90 ? 5.025 -10.534 -11.227 1.00 96.81 90 ASN A N 1
ATOM 703 C CA . ASN A 1 90 ? 3.724 -10.077 -11.709 1.00 96.81 90 ASN A CA 1
ATOM 704 C C . ASN A 1 90 ? 2.571 -10.860 -11.066 1.00 96.81 90 ASN A C 1
ATOM 706 O O . ASN A 1 90 ? 1.608 -10.248 -10.602 1.00 96.81 90 ASN A O 1
ATOM 710 N N . ASP A 1 91 ? 2.684 -12.189 -11.003 1.00 97.50 91 ASP A N 1
ATOM 711 C CA . ASP A 1 91 ? 1.683 -13.047 -10.363 1.00 97.50 91 ASP A CA 1
ATOM 712 C C . ASP A 1 91 ? 1.524 -12.698 -8.877 1.00 97.50 91 ASP A C 1
ATOM 714 O O . ASP A 1 91 ? 0.408 -12.463 -8.407 1.00 97.50 91 ASP A O 1
ATOM 718 N N . LEU A 1 92 ? 2.635 -12.527 -8.150 1.00 96.75 92 LEU A N 1
ATOM 719 C CA . LEU A 1 92 ? 2.603 -12.101 -6.752 1.00 96.75 92 LEU A CA 1
ATOM 720 C C . LEU A 1 92 ? 1.944 -10.727 -6.592 1.00 96.75 92 LEU A C 1
ATOM 722 O O . LEU A 1 92 ? 1.114 -10.540 -5.699 1.00 96.75 92 LEU A O 1
ATOM 726 N N . ARG A 1 93 ? 2.268 -9.758 -7.455 1.00 95.50 93 ARG A N 1
ATOM 727 C CA . ARG A 1 93 ? 1.650 -8.425 -7.432 1.00 95.50 93 ARG A CA 1
ATOM 728 C C . ARG A 1 93 ? 0.132 -8.509 -7.576 1.00 95.50 93 ARG A C 1
ATOM 730 O O . ARG A 1 93 ? -0.596 -7.864 -6.815 1.00 95.50 93 ARG A O 1
ATOM 737 N N . ASP A 1 94 ? -0.354 -9.289 -8.534 1.00 96.44 94 ASP A N 1
ATOM 738 C CA . ASP A 1 94 ? -1.788 -9.448 -8.776 1.00 96.44 94 ASP A CA 1
ATOM 739 C C . ASP A 1 94 ? -2.464 -10.220 -7.634 1.00 96.44 94 ASP A C 1
ATOM 741 O O . ASP A 1 94 ? -3.526 -9.808 -7.150 1.00 96.44 94 ASP A O 1
ATOM 745 N N . HIS A 1 95 ? -1.805 -11.259 -7.114 1.00 97.19 95 HIS A N 1
ATOM 746 C CA . HIS A 1 95 ? -2.250 -12.003 -5.941 1.00 97.19 95 HIS A CA 1
ATOM 747 C C . HIS A 1 95 ? -2.435 -11.092 -4.722 1.00 97.19 95 HIS A C 1
ATOM 749 O O . HIS A 1 95 ? -3.499 -11.104 -4.093 1.00 97.19 95 HIS A O 1
ATOM 755 N N . MET A 1 96 ? -1.431 -10.271 -4.404 1.00 96.75 96 MET A N 1
ATOM 756 C CA . MET A 1 96 ? -1.453 -9.381 -3.243 1.00 96.75 96 MET A CA 1
ATOM 757 C C . MET A 1 96 ? -2.519 -8.296 -3.378 1.00 96.75 96 MET A C 1
ATOM 759 O O . MET A 1 96 ? -3.270 -8.054 -2.433 1.00 96.75 96 MET A O 1
ATOM 763 N N . ARG A 1 97 ? -2.668 -7.687 -4.562 1.00 95.88 97 ARG A N 1
ATOM 764 C CA . ARG A 1 97 ? -3.746 -6.714 -4.819 1.00 95.88 97 ARG A CA 1
ATOM 765 C C . ARG A 1 97 ? -5.122 -7.337 -4.624 1.00 95.88 97 ARG A C 1
ATOM 767 O O . ARG A 1 97 ? -5.970 -6.746 -3.959 1.00 95.88 97 ARG A O 1
ATOM 774 N N . ALA A 1 98 ? -5.332 -8.540 -5.154 1.00 97.69 98 ALA A N 1
ATOM 7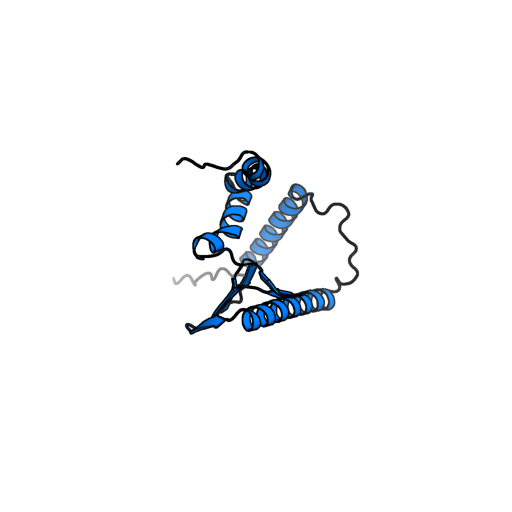75 C CA . ALA A 1 98 ? -6.594 -9.247 -4.994 1.00 97.69 98 ALA A CA 1
ATOM 776 C C . ALA A 1 98 ? -6.849 -9.642 -3.527 1.00 97.69 98 ALA A C 1
ATOM 778 O O . ALA A 1 98 ? -7.987 -9.578 -3.063 1.00 97.69 98 ALA A O 1
ATOM 779 N N . ALA A 1 99 ? -5.812 -10.036 -2.781 1.00 97.12 99 ALA A N 1
ATOM 780 C CA . ALA A 1 99 ? -5.919 -10.348 -1.357 1.00 97.12 99 ALA A CA 1
ATOM 781 C C . ALA A 1 99 ? -6.290 -9.115 -0.518 1.00 97.12 99 ALA A C 1
ATOM 783 O O . ALA A 1 99 ? -7.206 -9.196 0.301 1.00 97.12 99 ALA A O 1
ATOM 784 N N . ILE A 1 100 ? -5.641 -7.975 -0.768 1.00 96.19 100 ILE A N 1
ATOM 785 C CA . ILE A 1 100 ? -5.937 -6.697 -0.107 1.00 96.19 100 ILE A CA 1
ATOM 786 C C . ILE A 1 100 ? -7.374 -6.258 -0.397 1.00 96.19 100 ILE A C 1
ATOM 788 O O . ILE A 1 100 ? -8.109 -5.940 0.535 1.00 96.19 100 ILE A O 1
ATOM 792 N N . GLU A 1 101 ? -7.803 -6.303 -1.660 1.00 97.38 101 GLU A N 1
ATOM 793 C CA . GLU A 1 101 ? -9.170 -5.940 -2.048 1.00 97.38 101 GLU A CA 1
ATOM 794 C C . GLU A 1 101 ? -10.204 -6.799 -1.309 1.00 97.38 101 GLU A C 1
ATOM 796 O O . GLU A 1 101 ? -11.132 -6.280 -0.687 1.00 97.38 101 GLU A O 1
ATOM 801 N N . ARG A 1 102 ? -10.007 -8.125 -1.287 1.00 97.81 102 ARG A N 1
ATOM 802 C CA . ARG A 1 102 ? -10.890 -9.038 -0.545 1.00 97.81 102 ARG A CA 1
ATOM 803 C C . ARG A 1 102 ? -10.935 -8.705 0.945 1.00 97.81 102 ARG A C 1
ATOM 805 O O . ARG A 1 102 ? -12.022 -8.700 1.519 1.00 97.81 102 ARG A O 1
ATOM 812 N N . ALA A 1 103 ? -9.789 -8.421 1.563 1.00 97.00 103 ALA A N 1
ATOM 813 C CA . ALA A 1 103 ? -9.718 -8.071 2.979 1.00 97.00 103 ALA A CA 1
ATOM 814 C C . ALA A 1 103 ? -10.469 -6.765 3.284 1.00 97.00 103 ALA A C 1
ATOM 816 O O . ALA A 1 103 ? -11.245 -6.711 4.239 1.00 97.00 103 ALA A O 1
ATOM 817 N N . ILE A 1 104 ? -10.305 -5.738 2.443 1.00 95.69 104 ILE A N 1
ATOM 818 C CA . ILE A 1 104 ? -11.012 -4.458 2.577 1.00 95.69 104 ILE A CA 1
ATOM 819 C C . ILE A 1 104 ? -12.525 -4.665 2.434 1.00 95.69 104 ILE A C 1
ATOM 821 O O . ILE A 1 104 ? -13.293 -4.225 3.291 1.00 95.69 104 ILE A O 1
ATOM 825 N N . LEU A 1 105 ? -12.972 -5.369 1.390 1.00 94.62 105 LEU A N 1
ATOM 826 C CA . LEU A 1 105 ? -14.396 -5.610 1.135 1.00 94.62 105 LEU A CA 1
ATOM 827 C C . LEU A 1 105 ? -15.066 -6.458 2.224 1.00 94.62 105 LEU A C 1
ATOM 829 O O . LEU A 1 105 ? -16.240 -6.228 2.538 1.00 94.62 105 LEU A O 1
ATOM 833 N N . ALA A 1 106 ? -14.343 -7.427 2.791 1.00 96.00 106 ALA A N 1
ATOM 834 C CA . ALA A 1 106 ? -14.804 -8.216 3.929 1.00 96.00 106 ALA A CA 1
ATOM 835 C C . ALA A 1 106 ? -14.955 -7.334 5.173 1.00 96.00 106 ALA A C 1
ATOM 837 O O . ALA A 1 106 ? -16.040 -7.266 5.745 1.00 96.00 106 ALA A O 1
ATOM 838 N N . TRP A 1 107 ? -13.927 -6.552 5.517 1.00 96.69 107 TRP A N 1
ATOM 839 C CA . TRP A 1 107 ? -13.981 -5.651 6.667 1.00 96.69 107 TRP A CA 1
ATOM 840 C C . TRP A 1 107 ? -15.124 -4.632 6.550 1.00 96.69 107 TRP A C 1
ATOM 842 O O . TRP A 1 107 ? -15.852 -4.397 7.515 1.00 96.69 107 TRP A O 1
ATOM 852 N N . LEU A 1 108 ? -15.350 -4.061 5.361 1.00 94.62 108 LEU A N 1
ATOM 853 C CA . LEU A 1 108 ? -16.483 -3.162 5.119 1.00 94.62 108 LEU A CA 1
ATOM 854 C C . LEU A 1 108 ? -17.840 -3.856 5.300 1.00 94.62 108 LEU A C 1
ATOM 856 O O . LEU A 1 108 ? -18.790 -3.213 5.750 1.00 94.62 108 LEU A O 1
ATOM 860 N N . ALA A 1 109 ? -17.947 -5.138 4.947 1.00 92.06 109 ALA A N 1
ATOM 861 C CA . ALA A 1 109 ? -19.158 -5.932 5.143 1.00 92.06 109 ALA A CA 1
ATOM 862 C C . ALA A 1 109 ? -19.438 -6.155 6.629 1.00 92.06 109 ALA A C 1
ATOM 864 O O . ALA A 1 109 ? -20.507 -5.789 7.115 1.00 92.06 109 ALA A O 1
ATOM 865 N N . ASP A 1 110 ? -18.441 -6.676 7.341 1.00 95.31 110 ASP A N 1
ATOM 866 C CA . ASP A 1 110 ? -18.544 -7.068 8.747 1.00 95.31 110 ASP A CA 1
ATOM 867 C C . ASP A 1 110 ? -18.826 -5.868 9.658 1.00 95.31 110 ASP A C 1
ATOM 869 O O . ASP A 1 110 ? -19.425 -6.002 10.722 1.00 95.31 110 ASP A O 1
ATOM 873 N N . ASN A 1 111 ? -18.439 -4.668 9.215 1.00 94.44 111 ASN A N 1
ATOM 874 C CA . ASN A 1 111 ? -18.643 -3.419 9.944 1.00 94.44 111 ASN A CA 1
ATOM 875 C C . ASN A 1 111 ? -19.834 -2.589 9.425 1.00 94.44 111 ASN A C 1
ATOM 877 O O . ASN A 1 111 ? -19.986 -1.433 9.827 1.00 94.44 111 ASN A O 1
ATOM 881 N N . GLY A 1 112 ? -20.670 -3.136 8.530 1.00 89.25 112 GLY A N 1
ATOM 882 C CA . GLY A 1 112 ? -21.879 -2.467 8.027 1.00 89.25 112 GLY A CA 1
ATOM 883 C C . GLY A 1 112 ? -21.604 -1.177 7.242 1.00 89.25 112 GLY A C 1
ATOM 884 O O . GLY A 1 112 ? -22.388 -0.233 7.295 1.00 89.25 112 GLY A O 1
ATOM 885 N N . ARG A 1 113 ? -20.461 -1.096 6.548 1.00 88.31 113 ARG A N 1
ATOM 886 C CA . ARG A 1 113 ? -19.977 0.115 5.858 1.00 88.31 113 ARG A CA 1
ATOM 887 C C . ARG A 1 113 ? -20.120 0.086 4.337 1.00 88.31 113 ARG A C 1
ATOM 889 O O . ARG A 1 113 ? -19.835 1.112 3.723 1.00 88.31 113 ARG A O 1
ATOM 896 N N . ARG A 1 114 ? -20.568 -1.021 3.732 1.00 79.56 114 ARG A N 1
ATOM 897 C CA . ARG A 1 114 ? -20.635 -1.196 2.262 1.00 79.56 114 ARG A CA 1
ATOM 898 C C . ARG A 1 114 ? -21.403 -0.101 1.518 1.00 79.56 114 ARG A C 1
ATOM 900 O O . ARG A 1 114 ? -21.021 0.246 0.410 1.00 79.56 114 ARG A O 1
ATOM 907 N N . GLU A 1 115 ? -22.450 0.447 2.124 1.00 82.25 115 GLU A N 1
ATOM 908 C CA . GLU A 1 115 ? -23.336 1.434 1.489 1.00 82.25 115 GLU A CA 1
ATOM 909 C C . GLU A 1 115 ? -22.996 2.884 1.869 1.00 82.25 115 GLU A C 1
ATOM 911 O O . GLU A 1 115 ? -23.763 3.806 1.595 1.00 82.25 115 GLU A O 1
ATOM 916 N N . SER A 1 116 ? -21.852 3.113 2.526 1.00 76.81 116 SER A N 1
ATOM 917 C CA . SER A 1 116 ? -21.460 4.463 2.937 1.00 76.81 116 SER A CA 1
ATOM 918 C C . SER A 1 116 ? -21.222 5.338 1.697 1.00 76.81 116 SER A C 1
ATOM 920 O O . SER A 1 116 ? -20.378 4.985 0.870 1.00 76.81 116 SER A O 1
ATOM 922 N N . PRO A 1 117 ? -21.912 6.484 1.549 1.00 76.12 117 PRO A N 1
ATOM 923 C CA . PRO A 1 117 ? -21.708 7.352 0.399 1.00 76.12 117 PRO A CA 1
ATOM 924 C C . PRO A 1 117 ? -20.299 7.970 0.428 1.00 76.12 117 PRO A C 1
ATOM 926 O O . PRO A 1 117 ? -19.751 8.193 1.515 1.00 76.12 117 PRO A O 1
ATOM 929 N N . PRO A 1 118 ? -19.718 8.309 -0.738 1.00 73.38 118 PRO A N 1
ATOM 930 C CA . PRO A 1 118 ? -18.454 9.033 -0.802 1.00 73.38 118 PRO A CA 1
ATOM 931 C C . PRO A 1 118 ? -18.499 10.324 0.027 1.00 73.38 118 PRO A C 1
ATOM 933 O O . PRO A 1 118 ? -19.514 11.027 0.064 1.00 73.38 118 PRO A O 1
ATOM 936 N N . ALA A 1 119 ? -17.390 10.662 0.687 1.00 71.25 119 ALA A N 1
ATOM 937 C CA . ALA A 1 119 ? -17.301 11.894 1.464 1.00 71.25 119 ALA A CA 1
ATOM 938 C C . ALA A 1 119 ? -17.463 13.129 0.557 1.00 71.25 119 ALA A C 1
ATOM 940 O O . ALA A 1 119 ? -16.801 13.241 -0.472 1.00 71.25 119 ALA A O 1
ATOM 941 N N . LYS A 1 120 ? -18.303 14.094 0.968 1.00 68.25 120 LYS A N 1
ATOM 942 C CA . LYS A 1 120 ? -18.544 15.345 0.217 1.00 68.25 120 LYS A CA 1
ATOM 943 C C . LYS A 1 120 ? -17.322 16.272 0.151 1.00 68.25 120 LYS A C 1
ATOM 945 O O . LYS A 1 120 ? -17.234 17.084 -0.761 1.00 68.25 120 LYS A O 1
ATOM 950 N N . ASN A 1 121 ? -16.401 16.164 1.109 1.00 68.62 121 ASN A N 1
ATOM 951 C CA . ASN A 1 121 ? -15.123 16.873 1.109 1.00 68.62 121 ASN A CA 1
ATOM 952 C C . ASN A 1 121 ? -14.037 15.967 1.720 1.00 68.62 121 ASN A C 1
ATOM 954 O O . ASN A 1 121 ? -13.863 15.966 2.940 1.00 68.62 121 ASN A O 1
ATOM 958 N N . PRO A 1 122 ? -13.334 15.158 0.912 1.00 62.59 122 PRO A N 1
ATOM 959 C CA . PRO A 1 122 ? -12.357 14.195 1.421 1.00 62.59 122 PRO A CA 1
ATOM 960 C C . PRO A 1 122 ? -11.051 14.838 1.930 1.00 62.59 122 PRO A C 1
ATOM 962 O O . PRO A 1 122 ? -10.179 14.115 2.408 1.00 62.59 122 PRO A O 1
ATOM 965 N N . TYR A 1 123 ? -10.899 16.169 1.846 1.00 66.75 123 TYR A N 1
ATOM 966 C CA . TYR A 1 123 ? -9.616 16.849 2.057 1.00 66.75 123 TYR A CA 1
ATOM 967 C C . TYR A 1 123 ? -9.586 17.883 3.198 1.00 66.75 123 TYR A C 1
ATOM 969 O O . TYR A 1 123 ? -8.544 18.506 3.388 1.00 66.75 123 TYR A O 1
ATOM 977 N N . ASP A 1 124 ? -10.647 18.049 4.005 1.00 78.56 124 ASP A N 1
ATOM 978 C CA . ASP A 1 124 ? -10.552 18.839 5.253 1.00 78.56 124 ASP A CA 1
ATOM 979 C C . ASP A 1 124 ? -9.806 18.050 6.346 1.00 78.56 124 ASP A C 1
ATOM 981 O O . ASP A 1 124 ? -10.384 17.505 7.293 1.00 78.56 124 ASP A O 1
ATOM 985 N N . ARG A 1 125 ? -8.485 17.961 6.168 1.00 76.94 125 ARG A N 1
ATOM 986 C CA . ARG A 1 125 ? -7.570 17.256 7.069 1.00 76.94 125 ARG A CA 1
ATOM 987 C C . ARG A 1 125 ? -7.532 17.892 8.448 1.00 76.94 125 ARG A C 1
ATOM 989 O O . ARG A 1 125 ? -7.578 17.176 9.434 1.00 76.94 125 ARG A O 1
ATOM 996 N N . GLN A 1 126 ? -7.556 19.219 8.544 1.00 82.69 126 GLN A N 1
ATOM 997 C CA . GLN A 1 126 ? -7.442 19.894 9.835 1.00 82.69 126 GLN A CA 1
ATOM 998 C C . GLN A 1 126 ? -8.599 19.533 10.779 1.00 82.69 126 GLN A C 1
ATOM 1000 O O . GLN A 1 126 ? -8.375 19.232 11.958 1.00 82.69 126 GLN A O 1
ATOM 1005 N N . THR A 1 127 ? -9.836 19.539 10.274 1.00 83.75 127 THR A N 1
ATOM 1006 C CA . THR A 1 127 ? -11.001 19.128 11.068 1.00 83.75 127 THR A CA 1
ATOM 1007 C C . THR A 1 127 ? -10.963 17.628 11.369 1.00 83.75 127 THR A C 1
ATOM 1009 O O . THR A 1 127 ? -11.228 17.223 12.507 1.00 83.75 127 THR A O 1
ATOM 1012 N N . ALA A 1 128 ? -10.611 16.802 10.377 1.00 85.38 128 ALA A N 1
ATOM 1013 C CA . ALA A 1 128 ? -10.528 15.352 10.533 1.00 85.38 128 ALA A CA 1
ATOM 1014 C C . ALA A 1 128 ? -9.478 14.937 11.579 1.00 85.38 128 ALA A C 1
ATOM 1016 O O . ALA A 1 128 ? -9.779 14.136 12.465 1.00 85.38 128 ALA A O 1
ATOM 1017 N N . ASP A 1 129 ? -8.294 15.543 11.544 1.00 88.12 129 ASP A N 1
ATOM 1018 C CA . ASP A 1 129 ? -7.168 15.221 12.418 1.00 88.12 129 ASP A CA 1
ATOM 1019 C C . ASP A 1 129 ? -7.435 15.668 13.851 1.00 88.12 129 ASP A C 1
ATOM 1021 O O . ASP A 1 129 ? -7.158 14.923 14.790 1.00 88.12 129 ASP A O 1
ATOM 1025 N N . ARG A 1 130 ? -8.055 16.841 14.056 1.00 88.56 130 ARG A N 1
ATOM 1026 C CA . ARG A 1 130 ? -8.473 17.275 15.399 1.00 88.56 130 ARG A CA 1
ATOM 1027 C C . ARG A 1 130 ? -9.440 16.269 16.020 1.00 88.56 130 ARG A C 1
ATOM 1029 O O . ARG A 1 130 ? -9.284 15.898 17.185 1.00 88.56 130 ARG A O 1
ATOM 1036 N N . LYS A 1 131 ? -10.424 15.810 15.241 1.00 90.31 131 LYS A N 1
ATOM 1037 C CA . LYS A 1 131 ? -11.382 14.793 15.685 1.00 90.31 131 LYS A CA 1
ATOM 1038 C C . LYS A 1 131 ? -10.681 13.465 15.980 1.00 90.31 131 LYS A C 1
ATOM 1040 O O . LYS A 1 131 ? -10.939 12.873 17.024 1.00 90.31 131 LYS A O 1
ATOM 1045 N N . ALA A 1 132 ? -9.776 13.027 15.107 1.00 91.31 132 ALA A N 1
ATOM 1046 C CA . ALA A 1 132 ? -9.013 11.797 15.290 1.00 91.31 132 ALA A CA 1
ATOM 1047 C C . ALA A 1 132 ? -8.136 11.846 16.552 1.00 91.31 132 ALA A C 1
ATOM 1049 O O . ALA A 1 132 ? -8.223 10.947 17.386 1.00 91.31 132 ALA A O 1
ATOM 1050 N N . LYS A 1 133 ? -7.365 12.924 16.754 1.00 92.81 133 LYS A N 1
ATOM 1051 C CA . LYS A 1 133 ? -6.518 13.122 17.944 1.00 92.81 133 LYS A CA 1
ATOM 1052 C C . LYS A 1 133 ? -7.350 13.106 19.235 1.00 92.81 133 LYS A C 1
ATOM 1054 O O . LYS A 1 133 ? -6.953 12.459 20.201 1.00 92.81 133 LYS A O 1
ATOM 1059 N N . ALA A 1 134 ? -8.537 13.722 19.238 1.00 93.88 134 ALA A N 1
ATOM 1060 C CA . ALA A 1 134 ? -9.454 13.663 20.380 1.00 93.88 134 ALA A CA 1
ATOM 1061 C C . ALA A 1 134 ? -9.966 12.236 20.663 1.00 93.88 134 ALA A C 1
ATOM 1063 O O . ALA A 1 134 ? -9.976 11.804 21.815 1.00 93.88 134 ALA A O 1
ATOM 1064 N N . MET A 1 135 ? -10.343 11.482 19.623 1.00 93.56 135 MET A N 1
ATOM 1065 C CA . MET A 1 135 ? -10.771 10.081 19.762 1.00 93.56 135 MET A CA 1
ATOM 1066 C C . MET A 1 135 ? -9.646 9.183 20.295 1.00 93.56 135 MET A C 1
ATOM 1068 O O . MET A 1 135 ? -9.895 8.327 21.142 1.00 93.56 135 MET A O 1
ATOM 1072 N N . ILE A 1 136 ? -8.409 9.389 19.831 1.00 94.00 136 ILE A N 1
ATOM 1073 C CA . ILE A 1 136 ? -7.228 8.656 20.309 1.00 94.00 136 ILE A CA 1
ATOM 1074 C C . ILE A 1 136 ? -6.973 8.953 21.793 1.00 94.00 136 ILE A C 1
ATOM 1076 O O . ILE A 1 136 ? -6.759 8.023 22.571 1.00 94.00 136 ILE A O 1
ATOM 1080 N N . ALA A 1 137 ? -7.042 10.225 22.201 1.00 93.25 137 ALA A N 1
ATOM 1081 C CA . ALA A 1 137 ? -6.842 10.625 23.593 1.00 93.25 137 ALA A CA 1
ATOM 1082 C C . ALA A 1 137 ? -7.900 10.014 24.531 1.00 93.25 137 ALA A C 1
ATOM 1084 O O . ALA A 1 137 ? -7.556 9.467 25.579 1.00 93.25 137 ALA A O 1
ATOM 1085 N N . ASP A 1 138 ? -9.176 10.041 24.134 1.00 94.50 138 ASP A N 1
ATOM 1086 C CA . ASP A 1 138 ? -10.274 9.419 24.886 1.00 94.50 138 ASP A CA 1
ATOM 1087 C C . ASP A 1 138 ? -10.102 7.893 24.995 1.00 94.50 138 ASP A C 1
ATOM 1089 O O . ASP A 1 138 ? -10.226 7.324 26.084 1.00 94.50 138 ASP A O 1
ATOM 1093 N N . TRP A 1 139 ? -9.735 7.218 23.901 1.00 93.94 139 TRP A N 1
ATOM 1094 C CA . TRP A 1 139 ? -9.444 5.783 23.931 1.00 93.94 139 TRP A CA 1
ATOM 1095 C C . TRP A 1 139 ? -8.288 5.449 24.886 1.00 93.94 139 TRP A C 1
ATOM 1097 O O . TRP A 1 139 ? -8.404 4.518 25.693 1.00 93.94 139 TRP A O 1
ATOM 1107 N N . ALA A 1 140 ? -7.199 6.225 24.837 1.00 93.00 140 ALA A N 1
ATOM 1108 C CA . ALA A 1 140 ? -6.038 6.041 25.702 1.00 93.00 140 ALA A CA 1
ATOM 1109 C C . ALA A 1 140 ? -6.401 6.244 27.181 1.00 93.00 140 ALA A C 1
ATOM 1111 O O . ALA A 1 140 ? -6.043 5.412 28.017 1.00 93.00 140 ALA A O 1
ATOM 1112 N N . ALA A 1 141 ? -7.186 7.279 27.500 1.00 91.00 141 ALA A N 1
ATOM 1113 C CA . ALA A 1 141 ? -7.671 7.539 28.854 1.00 91.00 141 ALA A CA 1
ATOM 1114 C C . ALA A 1 141 ? -8.524 6.375 29.394 1.00 91.00 141 ALA A C 1
ATOM 1116 O O . ALA A 1 141 ? -8.299 5.903 30.509 1.00 91.00 141 ALA A O 1
ATOM 1117 N N . ARG A 1 142 ? -9.446 5.834 28.583 1.00 89.75 142 ARG A N 1
ATOM 1118 C CA . ARG A 1 142 ? -10.291 4.683 28.966 1.00 89.75 142 ARG A CA 1
ATOM 1119 C C . ARG A 1 142 ? -9.493 3.397 29.172 1.00 89.75 142 ARG A C 1
ATOM 1121 O O . ARG A 1 142 ? -9.833 2.591 30.039 1.00 89.75 142 ARG A O 1
ATOM 1128 N N . LYS A 1 143 ? -8.450 3.168 28.370 1.00 84.00 143 LYS A N 1
ATOM 1129 C CA . LYS A 1 143 ? -7.547 2.016 28.526 1.00 84.00 143 LYS A CA 1
ATOM 1130 C C . LYS A 1 143 ? -6.634 2.164 29.743 1.00 84.00 143 LYS A C 1
ATOM 1132 O O . LYS A 1 143 ? -6.433 1.175 30.444 1.00 84.00 143 LYS A O 1
ATOM 1137 N N . GLY A 1 144 ? -6.141 3.372 30.017 1.00 73.25 144 GLY A N 1
ATOM 1138 C CA . GLY A 1 144 ? -5.349 3.695 31.205 1.00 73.25 144 GLY A CA 1
ATOM 1139 C C . GLY A 1 144 ? -6.140 3.524 32.502 1.00 73.25 144 GLY A C 1
ATOM 1140 O O . GLY A 1 144 ? -5.674 2.840 33.404 1.00 73.25 144 GLY A O 1
ATOM 1141 N N . ALA A 1 145 ? -7.379 4.023 32.552 1.00 67.12 145 ALA A N 1
ATOM 1142 C CA . ALA A 1 145 ? -8.270 3.882 33.709 1.00 67.12 145 ALA A CA 1
ATOM 1143 C C . ALA A 1 145 ? -8.675 2.425 34.017 1.00 67.12 145 ALA A C 1
ATOM 1145 O O . ALA A 1 145 ? -9.107 2.118 35.123 1.00 67.12 145 ALA A O 1
ATOM 1146 N N . ARG A 1 146 ? -8.542 1.513 33.044 1.00 60.91 146 ARG A N 1
ATOM 1147 C CA . ARG A 1 146 ? -8.798 0.073 33.214 1.00 60.91 146 ARG A CA 1
ATOM 1148 C C . ARG A 1 146 ? -7.593 -0.725 33.724 1.00 60.91 146 ARG A C 1
ATOM 1150 O O . ARG A 1 146 ? -7.767 -1.907 34.007 1.00 60.91 146 ARG A O 1
ATOM 1157 N N . ARG A 1 147 ? -6.393 -0.141 33.835 1.00 55.44 147 ARG A N 1
ATOM 1158 C CA . ARG A 1 147 ? -5.282 -0.768 34.572 1.00 55.44 147 ARG A CA 1
ATOM 1159 C C . ARG A 1 147 ? -5.492 -0.470 36.063 1.00 55.44 147 ARG A C 1
ATOM 1161 O O . ARG A 1 147 ? -5.407 0.701 36.425 1.00 55.44 147 ARG A O 1
ATOM 1168 N N . PRO A 1 148 ? -5.784 -1.464 36.924 1.00 50.44 148 PRO A N 1
ATOM 1169 C CA . PRO A 1 148 ? -5.889 -1.207 38.351 1.00 50.44 148 PRO A CA 1
ATOM 1170 C C . PRO A 1 148 ? -4.519 -0.768 38.863 1.00 50.44 148 PRO A C 1
ATOM 1172 O O . PRO A 1 148 ? -3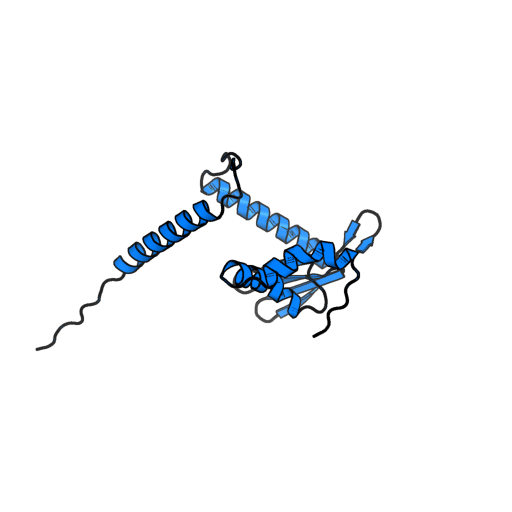.510 -1.410 38.563 1.00 50.44 148 PRO A O 1
ATOM 1175 N N . VAL A 1 149 ? -4.491 0.311 39.642 1.00 54.00 149 VAL A N 1
ATOM 1176 C CA . VAL A 1 149 ? -3.388 0.575 40.562 1.00 54.00 149 VAL A CA 1
ATOM 1177 C C . VAL A 1 149 ? -3.394 -0.596 41.537 1.00 54.00 149 VAL A C 1
ATOM 1179 O O . VAL A 1 149 ? -4.303 -0.723 42.351 1.00 54.00 149 VAL A O 1
ATOM 1182 N N . THR A 1 150 ? -2.439 -1.512 41.407 1.00 51.28 150 THR A N 1
ATOM 1183 C CA . THR A 1 150 ? -2.134 -2.440 42.492 1.00 51.28 150 THR A CA 1
ATOM 1184 C C . THR A 1 150 ? -1.527 -1.603 43.611 1.00 51.28 150 THR A C 1
ATOM 1186 O O . THR A 1 150 ? -0.319 -1.372 43.621 1.00 51.28 150 THR A O 1
ATOM 1189 N N . GLU A 1 151 ? -2.373 -1.091 44.504 1.00 50.72 151 GLU A N 1
ATOM 1190 C CA . GLU A 1 151 ? -1.948 -0.711 45.848 1.00 50.72 151 GLU A CA 1
ATOM 1191 C C . GLU A 1 151 ? -1.343 -1.972 46.474 1.00 50.72 151 GLU A C 1
ATOM 1193 O O . GLU A 1 151 ? -2.031 -2.965 46.719 1.00 50.72 151 GLU A O 1
ATOM 1198 N N . GLY A 1 152 ? -0.015 -1.981 46.598 1.00 46.19 152 GLY A N 1
ATOM 1199 C CA . GLY A 1 152 ? 0.690 -3.005 47.357 1.00 46.19 152 GLY A CA 1
ATOM 1200 C C . GLY A 1 152 ? 0.283 -2.904 48.829 1.00 46.19 152 GLY A C 1
ATOM 1201 O O . GLY A 1 152 ? 0.019 -1.797 49.298 1.00 46.19 152 GLY A O 1
ATOM 1202 N N . PRO A 1 153 ? 0.196 -4.024 49.561 1.00 54.00 153 PRO A N 1
ATOM 1203 C CA . PRO A 1 153 ? -0.200 -3.976 50.957 1.00 54.00 153 PRO A CA 1
ATOM 1204 C C . PRO A 1 153 ? 0.897 -3.291 51.779 1.00 54.00 153 PRO A C 1
ATOM 1206 O O . PRO A 1 153 ? 2.046 -3.739 51.787 1.00 54.00 153 PRO A O 1
ATOM 1209 N N . ASP A 1 154 ? 0.522 -2.219 52.480 1.00 56.38 154 ASP A N 1
ATOM 1210 C CA . ASP A 1 154 ? 1.276 -1.689 53.612 1.00 56.38 154 ASP A CA 1
ATOM 1211 C C . ASP A 1 154 ? 1.437 -2.812 54.645 1.00 56.38 154 ASP A C 1
ATOM 1213 O O . ASP A 1 154 ? 0.462 -3.302 55.224 1.00 56.38 154 ASP A O 1
ATOM 1217 N N . HIS A 1 155 ? 2.677 -3.241 54.863 1.00 48.47 155 HIS A N 1
ATOM 1218 C CA . HIS A 1 155 ? 3.027 -4.090 55.990 1.00 48.47 155 HIS A CA 1
ATOM 1219 C C . HIS A 1 155 ? 3.542 -3.206 57.126 1.00 48.47 155 HIS A C 1
ATOM 1221 O O . HIS A 1 155 ? 4.551 -2.514 56.979 1.00 48.47 155 HIS A O 1
ATOM 1227 N N . ALA A 1 156 ? 2.770 -3.230 58.214 1.00 53.06 156 ALA A N 1
ATOM 1228 C CA . ALA A 1 156 ? 3.067 -2.668 59.526 1.00 53.06 156 ALA A CA 1
ATOM 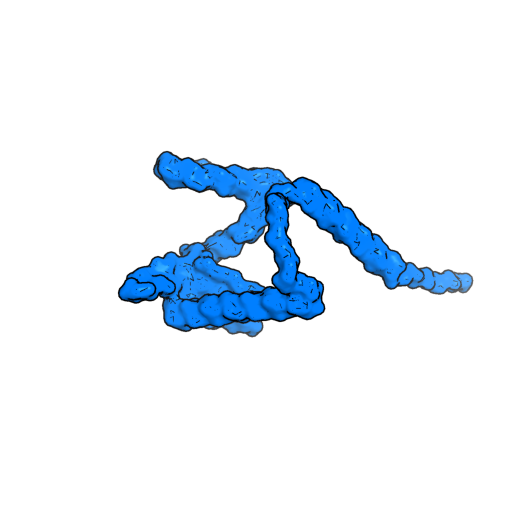1229 C C . ALA A 1 156 ? 4.269 -3.340 60.207 1.00 53.06 156 ALA A C 1
ATOM 1231 O O . ALA A 1 156 ? 4.555 -4.517 59.882 1.00 53.06 156 ALA A O 1
#

pLDDT: mean 84.94, std 13.25, range [43.72, 97.81]

Sequence (156 aa):
MHIDADVQTAIYMWPIIEKLLAHGEDGDTYRAAVNFWRYAERPPLATYDGDGSHCHIDGPLQMAGDFWLPLGGEIFSRGVTIALDPFEANDLRDHMRAAIERAILAWLADNGRRESPPAKNPYDRQTADRKAKAMIADWAARKGARRPVTEGPDHA